Protein AF-F3GPV2-F1 (afdb_monomer_lite)

InterPro domains:
  IPR001126 UmuC domain [PF00817] (1-51)
  IPR001126 UmuC domain [PS50173] (1-61)
  IPR043128 Reverse transcriptase/Diguanylate cyclase domain [G3DSA:3.30.70.270] (1-61)
  IPR043502 DNA/RNA polymerase superfamily [SSF56672] (1-56)

pLDDT: mean 91.18, std 9.16, range [47.78, 97.56]

Structure (mmCIF, N/CA/C/O backbone):
data_AF-F3GPV2-F1
#
_entry.id   AF-F3GPV2-F1
#
loop_
_atom_site.group_PDB
_atom_site.id
_atom_site.type_symbol
_atom_site.label_atom_id
_atom_site.label_alt_id
_atom_site.label_comp_id
_atom_site.label_asym_id
_atom_site.label_entity_id
_atom_site.label_seq_id
_atom_site.pdbx_PDB_ins_code
_atom_site.Cartn_x
_atom_site.Cartn_y
_atom_site.Cartn_z
_atom_site.occupancy
_atom_site.B_iso_or_equiv
_atom_site.auth_seq_id
_atom_site.auth_comp_id
_atom_site.auth_asym_id
_atom_site.auth_atom_id
_atom_site.pdbx_PDB_model_num
ATOM 1 N N . TYR A 1 1 ? -0.987 13.880 1.761 1.00 66.00 1 TYR A N 1
ATOM 2 C CA . TYR A 1 1 ? -1.398 12.934 0.711 1.00 66.00 1 TYR A CA 1
ATOM 3 C C . TYR A 1 1 ? -1.253 13.661 -0.611 1.00 66.00 1 TYR A C 1
ATOM 5 O O . TYR A 1 1 ? -1.705 14.800 -0.688 1.00 66.00 1 TYR A O 1
ATOM 13 N N . SER A 1 2 ? -0.535 13.078 -1.566 1.00 80.81 2 SER A N 1
ATOM 14 C CA . SER A 1 2 ? -0.240 13.641 -2.892 1.00 80.81 2 SER A CA 1
ATOM 15 C C . SER A 1 2 ? -0.956 12.836 -3.974 1.00 80.81 2 SER A C 1
ATOM 17 O O . SER A 1 2 ? -1.601 11.832 -3.683 1.00 80.81 2 SER A O 1
ATOM 19 N N . ILE A 1 3 ? -0.851 13.272 -5.228 1.00 88.81 3 ILE A N 1
ATOM 20 C CA . ILE A 1 3 ? -1.491 12.609 -6.373 1.00 88.81 3 ILE A CA 1
ATOM 21 C C . ILE A 1 3 ? -1.097 11.126 -6.533 1.00 88.81 3 ILE A C 1
ATOM 23 O O . ILE A 1 3 ? -1.856 10.342 -7.091 1.00 88.81 3 ILE A O 1
ATOM 27 N N . ASP A 1 4 ? 0.060 10.731 -6.006 1.00 88.69 4 ASP A N 1
ATOM 28 C CA . ASP A 1 4 ? 0.627 9.382 -6.045 1.00 88.69 4 ASP A CA 1
ATOM 29 C C . ASP A 1 4 ? 0.537 8.624 -4.701 1.00 88.69 4 ASP A C 1
ATOM 31 O O . ASP A 1 4 ? 1.048 7.508 -4.589 1.00 88.69 4 ASP A O 1
ATOM 35 N N . GLU A 1 5 ? -0.112 9.189 -3.672 1.00 92.94 5 GLU A N 1
ATOM 36 C CA . GLU A 1 5 ? -0.176 8.605 -2.325 1.00 92.94 5 GLU A CA 1
ATOM 37 C C . GLU A 1 5 ? -1.599 8.596 -1.747 1.00 92.94 5 GLU A C 1
ATOM 39 O O . GLU A 1 5 ? -2.196 9.644 -1.494 1.00 92.94 5 GLU A O 1
ATOM 44 N N . ALA A 1 6 ? -2.096 7.400 -1.416 1.00 94.00 6 ALA A N 1
ATOM 45 C CA . ALA A 1 6 ? -3.394 7.188 -0.780 1.00 94.00 6 ALA A CA 1
ATOM 46 C C . ALA A 1 6 ? -3.279 6.349 0.504 1.00 94.00 6 ALA A C 1
ATOM 48 O O . ALA A 1 6 ? -2.380 5.521 0.645 1.00 94.00 6 ALA A O 1
ATOM 49 N N . PHE A 1 7 ? -4.221 6.551 1.429 1.00 95.06 7 PHE A N 1
ATOM 50 C CA . PHE A 1 7 ? -4.369 5.758 2.651 1.00 95.06 7 PHE A CA 1
ATOM 51 C C . PHE A 1 7 ? -5.767 5.159 2.696 1.00 95.06 7 PHE A C 1
ATOM 53 O O . PHE A 1 7 ? -6.742 5.853 2.414 1.00 95.06 7 PHE A O 1
ATOM 60 N N . ALA A 1 8 ? -5.848 3.893 3.089 1.00 94.38 8 ALA A N 1
ATOM 61 C CA . ALA A 1 8 ? -7.096 3.179 3.302 1.00 94.38 8 ALA A CA 1
ATOM 62 C C . ALA A 1 8 ? -7.156 2.690 4.750 1.00 94.38 8 ALA A C 1
ATOM 64 O O . ALA A 1 8 ? -6.148 2.234 5.292 1.00 94.38 8 ALA A O 1
ATOM 65 N N . ASP A 1 9 ? -8.329 2.808 5.364 1.00 95.25 9 ASP A N 1
ATOM 66 C CA . ASP A 1 9 ? -8.618 2.156 6.636 1.00 95.25 9 ASP A CA 1
ATOM 67 C C . ASP A 1 9 ? -9.017 0.702 6.362 1.00 95.25 9 ASP A C 1
ATOM 69 O O . ASP A 1 9 ? -9.862 0.438 5.506 1.00 95.25 9 ASP A O 1
ATOM 73 N N . LEU A 1 10 ? -8.370 -0.231 7.057 1.00 94.12 10 LEU A N 1
ATOM 74 C CA . LEU A 1 10 ? -8.599 -1.673 6.937 1.00 94.12 10 LEU A CA 1
ATOM 75 C C . LEU A 1 10 ? -9.256 -2.250 8.203 1.00 94.12 10 LEU A C 1
ATOM 77 O O . LEU A 1 10 ? -9.280 -3.467 8.387 1.00 94.12 10 LEU A O 1
ATOM 81 N N . THR A 1 11 ? -9.761 -1.401 9.103 1.00 93.69 11 THR A N 1
ATOM 82 C CA . THR A 1 11 ? -10.419 -1.826 10.344 1.00 93.69 11 THR A CA 1
ATOM 83 C C . THR A 1 11 ? -11.581 -2.773 10.044 1.00 93.69 11 THR A C 1
ATOM 85 O O . THR A 1 11 ? -12.463 -2.467 9.247 1.00 93.69 11 THR A O 1
ATOM 88 N N . GLY A 1 12 ? -11.578 -3.944 10.687 1.00 92.69 12 GLY A N 1
ATOM 89 C CA . GLY A 1 12 ? -12.611 -4.968 10.499 1.00 92.69 12 GLY A CA 1
ATOM 90 C C . GLY A 1 12 ? -12.492 -5.771 9.200 1.00 92.69 12 GLY A C 1
ATOM 91 O O . GLY A 1 12 ? -13.348 -6.615 8.941 1.00 92.69 12 GLY A O 1
ATOM 92 N N . MET A 1 13 ? -11.450 -5.553 8.391 1.00 91.75 13 MET A N 1
ATOM 93 C CA . MET A 1 13 ? -11.235 -6.340 7.182 1.00 91.75 13 MET A CA 1
ATOM 94 C C . MET A 1 13 ? -10.734 -7.752 7.548 1.00 91.75 13 MET A C 1
ATOM 96 O O . MET A 1 13 ? -9.715 -7.874 8.232 1.00 91.75 13 MET A O 1
ATOM 100 N N . PRO A 1 14 ? -11.425 -8.824 7.122 1.00 89.38 14 PRO A N 1
ATOM 101 C CA . PRO A 1 14 ? -11.014 -10.189 7.429 1.00 89.38 14 PRO A CA 1
ATOM 102 C C . PRO A 1 14 ? -9.841 -10.649 6.546 1.00 89.38 14 PRO A C 1
ATOM 104 O O . PRO A 1 14 ? -9.644 -10.142 5.441 1.00 89.38 14 PRO A O 1
ATOM 107 N N . GLY A 1 15 ? -9.116 -11.674 7.002 1.00 90.94 15 GLY A N 1
ATOM 108 C CA . GLY A 1 15 ? -8.078 -12.360 6.222 1.00 90.94 15 GLY A CA 1
ATOM 109 C C . GLY A 1 15 ? -6.654 -11.831 6.421 1.00 90.94 15 GLY A C 1
ATOM 110 O O . GLY A 1 15 ? -6.390 -11.000 7.290 1.00 90.94 15 GLY A O 1
ATOM 111 N N . ASP A 1 16 ? -5.718 -12.351 5.621 1.00 93.81 16 ASP A N 1
ATOM 112 C CA . ASP A 1 16 ? -4.312 -11.946 5.666 1.00 93.81 16 ASP A CA 1
ATOM 113 C C . ASP A 1 16 ? -4.099 -10.615 4.926 1.00 93.81 16 ASP A C 1
ATOM 115 O O . ASP A 1 16 ? -4.198 -10.513 3.699 1.00 93.81 16 ASP A O 1
ATOM 119 N N . LEU A 1 17 ? -3.753 -9.577 5.688 1.00 93.56 17 LEU A N 1
ATOM 120 C CA . LEU A 1 17 ? -3.446 -8.249 5.158 1.00 93.56 17 LEU A CA 1
ATOM 121 C C . LEU A 1 17 ? -2.224 -8.259 4.225 1.00 93.56 17 LEU A C 1
ATOM 123 O O . LEU A 1 17 ? -2.108 -7.409 3.340 1.00 93.56 17 LEU A O 1
ATOM 127 N N . THR A 1 18 ? -1.327 -9.231 4.372 1.00 93.94 18 THR A N 1
ATOM 128 C CA . THR A 1 18 ? -0.171 -9.420 3.490 1.00 93.94 18 THR A CA 1
ATOM 129 C C . THR A 1 18 ? -0.614 -9.848 2.095 1.00 93.94 18 THR A C 1
ATOM 131 O O . THR A 1 18 ? -0.161 -9.279 1.096 1.00 93.94 18 THR A O 1
ATOM 134 N N . GLU A 1 19 ? -1.524 -10.820 2.006 1.00 95.62 19 GLU A N 1
ATOM 135 C CA . GLU A 1 19 ? -2.126 -11.242 0.739 1.00 95.62 19 GLU A CA 1
ATOM 136 C C . GLU A 1 19 ? -2.935 -10.116 0.105 1.00 95.62 19 GLU A C 1
ATOM 138 O O . GLU A 1 19 ? -2.790 -9.864 -1.096 1.00 95.62 19 GLU A O 1
ATOM 143 N N . LEU A 1 20 ? -3.699 -9.369 0.909 1.00 94.94 20 LEU A N 1
ATOM 144 C CA . LEU A 1 20 ? -4.380 -8.164 0.442 1.00 94.94 20 LEU A CA 1
ATOM 145 C C . LEU A 1 20 ? -3.385 -7.183 -0.187 1.00 94.94 20 LEU A C 1
ATOM 147 O O . LEU A 1 20 ? -3.590 -6.739 -1.317 1.00 94.94 20 LEU A O 1
ATOM 151 N N . GLY A 1 21 ? -2.296 -6.854 0.510 1.00 94.75 21 GLY A N 1
ATOM 152 C CA . GLY A 1 21 ? -1.296 -5.908 0.017 1.00 94.75 21 GLY A CA 1
ATOM 153 C C . GLY A 1 21 ? -0.662 -6.352 -1.305 1.00 94.75 21 GLY A C 1
ATOM 154 O O . GLY A 1 21 ? -0.507 -5.543 -2.226 1.00 94.75 21 GLY A O 1
ATOM 155 N N . ARG A 1 22 ? -0.359 -7.650 -1.446 1.00 95.06 22 ARG A N 1
ATOM 156 C CA . ARG A 1 22 ? 0.138 -8.242 -2.703 1.00 95.06 22 ARG A CA 1
ATOM 157 C C . ARG A 1 22 ? -0.903 -8.164 -3.821 1.00 95.06 22 ARG A C 1
ATOM 159 O O . ARG A 1 22 ? -0.556 -7.800 -4.947 1.00 95.06 22 ARG A O 1
ATOM 166 N N . SER A 1 23 ? -2.165 -8.453 -3.509 1.00 95.94 23 SER A N 1
ATOM 167 C CA . SER A 1 23 ? -3.288 -8.375 -4.449 1.00 95.94 23 SER A CA 1
ATOM 168 C C . SER A 1 23 ? -3.511 -6.945 -4.946 1.00 95.94 23 SER A C 1
ATOM 170 O O . SER A 1 23 ? -3.589 -6.723 -6.155 1.00 95.94 23 SER A O 1
ATOM 172 N N . ILE A 1 24 ? -3.497 -5.953 -4.048 1.00 95.06 24 ILE A N 1
ATOM 173 C CA . ILE A 1 24 ? -3.590 -4.527 -4.396 1.00 95.06 24 ILE A CA 1
ATOM 174 C C . ILE A 1 24 ? -2.453 -4.140 -5.342 1.00 95.06 24 ILE A C 1
ATOM 176 O O . ILE A 1 24 ? -2.714 -3.584 -6.408 1.00 95.06 24 ILE A O 1
ATOM 180 N N . ARG A 1 25 ? -1.202 -4.478 -5.000 1.00 95.06 25 ARG A N 1
ATOM 181 C CA . ARG A 1 25 ? -0.039 -4.188 -5.854 1.00 95.06 25 ARG A CA 1
ATOM 182 C C . ARG A 1 25 ? -0.203 -4.780 -7.254 1.00 95.06 25 ARG A C 1
ATOM 184 O O . ARG A 1 25 ? 0.016 -4.082 -8.242 1.00 95.06 25 ARG A O 1
ATOM 191 N N . SER A 1 26 ? -0.591 -6.053 -7.339 1.00 96.56 26 SER A N 1
ATOM 192 C CA . SER A 1 26 ? -0.806 -6.752 -8.611 1.00 96.56 26 SER A CA 1
ATOM 193 C C . SER A 1 26 ? -1.929 -6.114 -9.430 1.00 96.56 26 SER A C 1
ATOM 195 O O . SER A 1 26 ? -1.762 -5.864 -10.624 1.00 96.56 26 SER A O 1
ATOM 197 N N . LYS A 1 27 ? -3.056 -5.788 -8.789 1.00 97.25 27 LYS A N 1
ATOM 198 C CA . LYS A 1 27 ? -4.224 -5.199 -9.448 1.00 97.25 27 LYS A CA 1
ATOM 199 C C . LYS A 1 27 ? -3.938 -3.798 -9.973 1.00 97.25 27 LYS A C 1
ATOM 201 O O . LYS A 1 27 ? -4.273 -3.519 -11.119 1.00 97.25 27 LYS A O 1
ATOM 206 N N . VAL A 1 28 ? -3.280 -2.947 -9.183 1.00 96.25 28 VAL A N 1
ATOM 207 C CA . VAL A 1 28 ? -2.867 -1.609 -9.633 1.00 96.25 28 VAL A CA 1
ATOM 208 C C . VAL A 1 28 ? -1.942 -1.730 -10.838 1.00 96.25 28 VAL A C 1
ATOM 210 O O . VAL A 1 28 ? -2.241 -1.154 -11.877 1.00 96.25 28 VAL A O 1
ATOM 213 N N . HIS A 1 29 ? -0.904 -2.566 -10.752 1.00 96.81 29 HIS A N 1
ATOM 214 C CA . HIS A 1 29 ? 0.010 -2.785 -11.872 1.00 96.81 29 HIS A CA 1
ATOM 215 C C . HIS A 1 29 ? -0.711 -3.302 -13.127 1.00 96.81 29 HIS A C 1
ATOM 217 O O . HIS A 1 29 ? -0.447 -2.830 -14.227 1.00 96.81 29 HIS A O 1
ATOM 223 N N . ARG A 1 30 ? -1.662 -4.232 -12.987 1.00 97.56 30 ARG A N 1
ATOM 224 C CA . ARG A 1 30 ? -2.455 -4.745 -14.115 1.00 97.56 30 ARG A CA 1
ATOM 225 C C . ARG 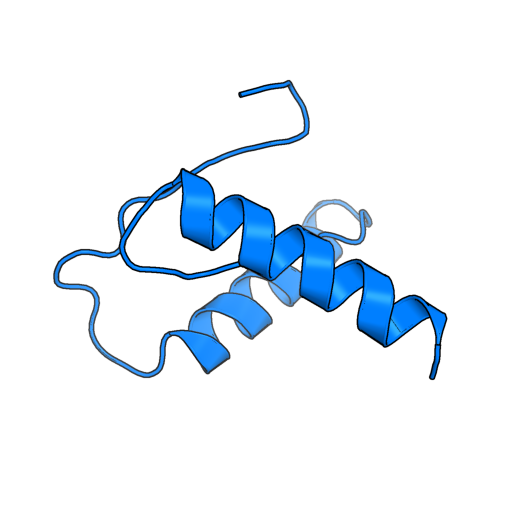A 1 30 ? -3.340 -3.672 -14.752 1.00 97.56 30 ARG A C 1
ATOM 227 O O . ARG A 1 30 ? -3.514 -3.685 -15.965 1.00 97.56 30 ARG A O 1
ATOM 234 N N . CYS A 1 31 ? -3.937 -2.796 -13.949 1.00 97.38 31 CYS A N 1
ATOM 235 C CA . CYS A 1 31 ? -4.878 -1.787 -14.430 1.00 97.38 31 CYS A CA 1
ATOM 236 C C . CYS A 1 31 ? -4.192 -0.541 -14.998 1.00 97.38 31 CYS A C 1
ATOM 238 O O . CYS A 1 31 ? -4.740 0.075 -15.905 1.00 97.38 31 CYS A O 1
ATOM 240 N N . THR 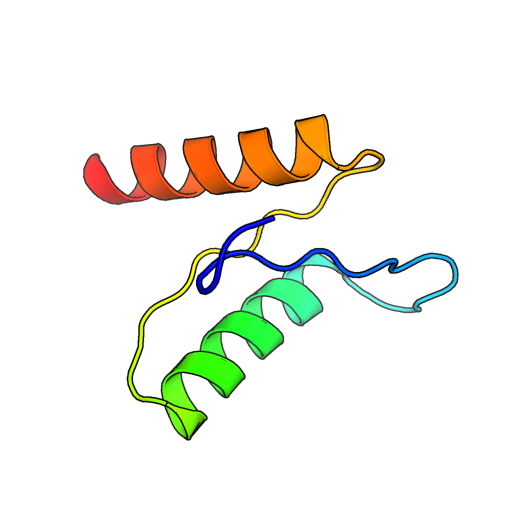A 1 32 ? -3.033 -0.149 -14.463 1.00 96.38 32 THR A N 1
ATOM 241 C CA . THR A 1 32 ? -2.377 1.124 -14.810 1.00 96.38 32 THR A CA 1
ATOM 242 C C . THR A 1 32 ? -1.009 0.955 -15.463 1.00 96.38 32 THR A C 1
ATOM 244 O O . THR A 1 32 ? -0.498 1.909 -16.037 1.00 96.38 32 THR A O 1
ATOM 247 N N . GLY A 1 33 ? -0.386 -0.222 -15.357 1.00 95.94 33 GLY A N 1
ATOM 248 C CA . GLY A 1 33 ? 1.009 -0.444 -15.749 1.00 95.94 33 GLY A CA 1
ATOM 249 C C . GLY A 1 33 ? 2.036 0.179 -14.795 1.00 95.94 33 GLY A C 1
ATOM 250 O O . GLY A 1 33 ? 3.234 0.078 -15.042 1.00 95.94 33 GLY A O 1
ATOM 251 N N . ILE A 1 34 ? 1.601 0.821 -13.704 1.00 94.12 34 ILE A N 1
ATOM 252 C CA . ILE A 1 34 ? 2.488 1.551 -12.793 1.00 94.12 34 ILE A CA 1
ATOM 253 C C . ILE A 1 34 ? 2.844 0.658 -11.594 1.00 94.12 34 ILE A C 1
ATOM 255 O O . ILE A 1 34 ? 1.942 0.195 -10.886 1.00 94.12 34 ILE A O 1
ATOM 259 N N . PRO A 1 35 ? 4.139 0.416 -11.314 1.00 92.88 35 PRO A N 1
ATOM 260 C CA . PRO A 1 35 ? 4.550 -0.298 -10.114 1.00 92.88 35 PRO A CA 1
ATOM 261 C C . PRO A 1 35 ? 4.314 0.566 -8.871 1.00 92.88 35 PRO A C 1
ATOM 263 O O . PRO A 1 35 ? 4.728 1.722 -8.802 1.00 92.88 35 PRO A O 1
ATOM 266 N N . VAL A 1 36 ? 3.675 -0.016 -7.855 1.00 94.12 36 VAL A N 1
ATOM 267 C CA . VAL A 1 36 ? 3.377 0.662 -6.585 1.00 94.12 36 VAL A CA 1
ATOM 268 C C . VAL A 1 36 ? 3.905 -0.122 -5.387 1.00 94.12 36 VAL A C 1
ATOM 270 O O . VAL A 1 36 ? 4.067 -1.341 -5.437 1.00 94.12 36 VAL A O 1
ATOM 273 N N . GLY A 1 37 ? 4.160 0.590 -4.289 1.00 94.38 37 GLY A N 1
ATOM 274 C CA . GLY A 1 37 ? 4.483 -0.006 -2.993 1.00 94.38 37 GLY A CA 1
ATOM 275 C C . GLY A 1 37 ? 3.293 0.089 -2.042 1.00 94.38 37 GLY A C 1
ATOM 276 O O . GLY A 1 37 ? 2.613 1.116 -2.016 1.00 94.38 37 GLY A O 1
ATOM 277 N N . VAL A 1 38 ? 3.059 -0.967 -1.261 1.00 95.75 38 VAL A N 1
ATOM 278 C CA . VAL A 1 38 ? 1.975 -1.051 -0.275 1.00 95.75 38 VAL A CA 1
ATOM 279 C C . VAL A 1 38 ? 2.590 -1.255 1.108 1.00 95.75 38 VAL A C 1
ATOM 281 O O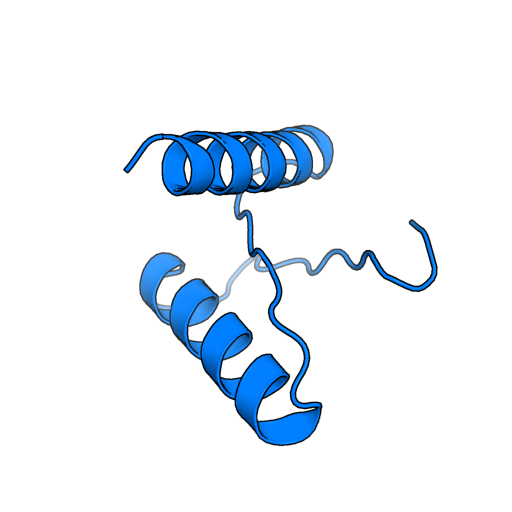 . VAL A 1 38 ? 3.327 -2.216 1.316 1.00 95.75 38 VAL A O 1
ATOM 284 N N . GLY A 1 39 ? 2.296 -0.348 2.040 1.00 96.06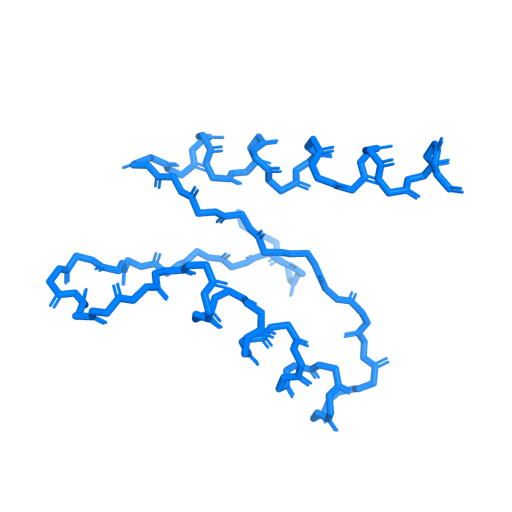 39 GLY A N 1
ATOM 285 C CA . GLY A 1 39 ? 2.660 -0.471 3.452 1.00 96.06 39 GLY A CA 1
ATOM 286 C C . GLY A 1 39 ? 1.403 -0.533 4.310 1.00 96.06 39 GLY A C 1
ATOM 287 O O . GLY A 1 39 ? 0.498 0.278 4.128 1.00 96.06 39 GLY A O 1
ATOM 288 N N . ILE A 1 40 ? 1.347 -1.493 5.231 1.00 95.69 40 ILE A N 1
ATOM 289 C CA . ILE A 1 40 ? 0.215 -1.702 6.138 1.00 95.69 40 ILE A CA 1
ATOM 290 C C . ILE A 1 40 ? 0.750 -1.632 7.563 1.00 95.69 40 ILE A C 1
ATOM 292 O O . ILE A 1 40 ? 1.708 -2.324 7.900 1.00 95.69 40 ILE A O 1
ATOM 296 N N . ALA A 1 41 ? 0.158 -0.768 8.385 1.00 95.69 41 ALA A N 1
ATOM 297 C CA . ALA A 1 41 ? 0.510 -0.627 9.793 1.00 95.69 41 ALA A CA 1
ATOM 298 C C . ALA A 1 41 ? -0.643 0.030 10.580 1.00 95.69 41 ALA A C 1
ATOM 300 O O . ALA A 1 41 ? -1.516 0.640 9.960 1.00 95.69 41 ALA A O 1
ATOM 301 N N . PRO A 1 42 ? -0.623 -0.012 11.928 1.00 95.44 42 PRO A N 1
ATOM 302 C CA . PRO A 1 42 ? -1.707 0.521 12.763 1.00 95.44 42 PRO A CA 1
ATOM 303 C C . PRO A 1 42 ? -1.949 2.032 12.645 1.00 95.44 42 PRO A C 1
ATOM 305 O O . PRO A 1 42 ? -3.013 2.517 13.014 1.00 95.44 42 PRO A O 1
ATOM 308 N N . THR A 1 43 ? -0.968 2.802 12.161 1.00 95.69 43 THR A N 1
ATOM 309 C CA . THR A 1 43 ? -1.104 4.252 11.966 1.00 95.69 43 THR A CA 1
ATOM 310 C C . THR A 1 43 ? -0.606 4.668 10.590 1.00 95.69 43 THR A C 1
ATOM 312 O O . THR A 1 43 ? 0.247 4.011 9.991 1.00 95.69 43 THR A O 1
ATOM 315 N N . LYS A 1 44 ? -1.091 5.814 10.101 1.00 94.94 44 LYS A N 1
ATOM 316 C CA . LYS A 1 44 ? -0.695 6.359 8.793 1.00 94.94 44 LYS A CA 1
ATOM 317 C C . LYS A 1 44 ? 0.815 6.603 8.704 1.00 94.94 44 LYS A C 1
ATOM 319 O O . LYS A 1 44 ? 1.446 6.249 7.713 1.00 94.94 44 LYS A O 1
ATOM 324 N N . THR A 1 45 ? 1.419 7.144 9.759 1.00 95.81 45 THR A N 1
ATOM 325 C CA . THR A 1 45 ? 2.868 7.383 9.803 1.00 95.81 45 THR A CA 1
ATOM 326 C C . THR A 1 45 ? 3.653 6.076 9.712 1.00 95.81 45 THR A C 1
ATOM 328 O O . THR A 1 45 ? 4.583 5.975 8.912 1.00 95.81 45 THR A O 1
ATOM 331 N N . LEU A 1 46 ? 3.247 5.049 10.466 1.00 96.38 46 LEU A N 1
ATOM 332 C CA . LEU A 1 46 ? 3.890 3.735 10.414 1.00 96.38 46 LEU A CA 1
ATOM 333 C C . LEU A 1 46 ? 3.679 3.044 9.064 1.00 96.38 46 LEU A C 1
ATOM 335 O O . LEU A 1 46 ? 4.603 2.417 8.559 1.00 96.38 46 LEU A O 1
ATOM 339 N N . ALA A 1 47 ? 2.508 3.193 8.443 1.00 96.50 47 ALA A N 1
ATOM 340 C CA . ALA A 1 47 ? 2.218 2.599 7.140 1.00 96.50 47 ALA A CA 1
ATOM 341 C C . ALA A 1 47 ? 3.087 3.233 6.042 1.00 96.50 47 ALA A C 1
ATOM 343 O O . ALA A 1 47 ? 3.650 2.532 5.197 1.00 96.50 47 ALA A O 1
ATOM 344 N N . LYS A 1 48 ? 3.279 4.556 6.107 1.00 94.19 48 LYS A N 1
ATOM 345 C CA . LYS A 1 48 ? 4.196 5.286 5.225 1.00 94.19 48 LYS A CA 1
ATOM 346 C C . LYS A 1 48 ? 5.644 4.842 5.419 1.00 94.19 48 LYS A C 1
ATOM 348 O O . LYS A 1 48 ? 6.341 4.595 4.435 1.00 94.19 48 LYS A O 1
ATOM 353 N N . LEU A 1 49 ? 6.077 4.690 6.673 1.00 95.25 49 LEU A N 1
ATOM 354 C CA . LEU A 1 49 ? 7.409 4.186 7.005 1.00 95.25 49 LEU A CA 1
ATOM 355 C C . LEU A 1 49 ? 7.612 2.753 6.494 1.00 95.25 49 LEU A C 1
ATOM 357 O O . LEU A 1 49 ? 8.624 2.478 5.859 1.00 95.25 49 LEU A O 1
ATOM 361 N N . ALA A 1 50 ? 6.639 1.863 6.698 1.00 93.88 50 ALA A N 1
ATOM 362 C CA . ALA A 1 50 ? 6.688 0.487 6.212 1.00 93.88 50 ALA A CA 1
ATOM 363 C C . ALA A 1 50 ? 6.852 0.433 4.685 1.00 93.88 50 ALA A C 1
ATOM 365 O O . ALA A 1 50 ? 7.718 -0.283 4.183 1.00 93.88 50 ALA A O 1
ATOM 366 N N . ASN A 1 51 ? 6.086 1.243 3.944 1.00 93.62 51 ASN A N 1
ATOM 367 C CA . ASN A 1 51 ? 6.216 1.340 2.489 1.00 93.62 51 ASN A CA 1
ATOM 368 C C . ASN A 1 51 ? 7.599 1.866 2.067 1.00 93.62 51 ASN A C 1
ATOM 370 O O . ASN A 1 51 ? 8.221 1.343 1.142 1.00 93.62 51 ASN A O 1
ATOM 374 N N . HIS A 1 52 ? 8.106 2.889 2.760 1.00 92.00 52 HIS A N 1
ATOM 375 C CA . HIS A 1 52 ? 9.431 3.445 2.497 1.00 92.00 52 HIS A CA 1
ATOM 376 C C . HIS A 1 52 ? 10.544 2.407 2.719 1.00 92.00 52 HIS A C 1
ATOM 378 O O . HIS A 1 52 ? 11.393 2.218 1.846 1.00 92.00 52 HIS A O 1
ATOM 384 N N . THR A 1 53 ? 10.513 1.684 3.841 1.00 91.69 53 THR A N 1
ATOM 385 C CA . THR A 1 53 ? 11.478 0.619 4.153 1.00 91.69 53 THR A CA 1
ATOM 386 C C . THR A 1 53 ? 11.403 -0.520 3.141 1.00 91.69 53 THR A C 1
ATOM 388 O O . THR A 1 53 ? 12.440 -0.962 2.651 1.00 91.69 53 THR A O 1
ATOM 391 N N . ALA A 1 54 ? 10.199 -0.955 2.757 1.00 88.81 54 ALA A N 1
ATOM 392 C CA . ALA A 1 54 ? 10.018 -2.022 1.773 1.00 88.81 54 ALA A CA 1
ATOM 393 C C . ALA A 1 54 ? 10.651 -1.679 0.414 1.00 88.81 54 ALA A C 1
ATOM 395 O O . ALA A 1 54 ? 11.322 -2.522 -0.182 1.00 88.81 54 ALA A O 1
ATOM 396 N N . LYS A 1 55 ? 10.499 -0.434 -0.054 1.00 86.69 55 LYS A N 1
ATOM 397 C CA . LYS A 1 55 ? 11.147 0.044 -1.288 1.00 86.69 55 LYS A CA 1
ATOM 398 C C . LYS A 1 55 ? 12.672 0.072 -1.165 1.00 86.69 55 LYS A C 1
ATOM 400 O O . LYS A 1 55 ? 13.363 -0.309 -2.103 1.00 86.69 55 LYS A O 1
ATOM 405 N N . ARG A 1 56 ? 13.205 0.488 -0.009 1.00 85.56 56 ARG A N 1
ATOM 406 C CA . ARG A 1 56 ? 14.657 0.496 0.233 1.00 85.56 56 ARG A CA 1
ATOM 407 C C . ARG A 1 56 ? 15.249 -0.910 0.236 1.00 85.56 56 ARG A C 1
ATOM 409 O O . ARG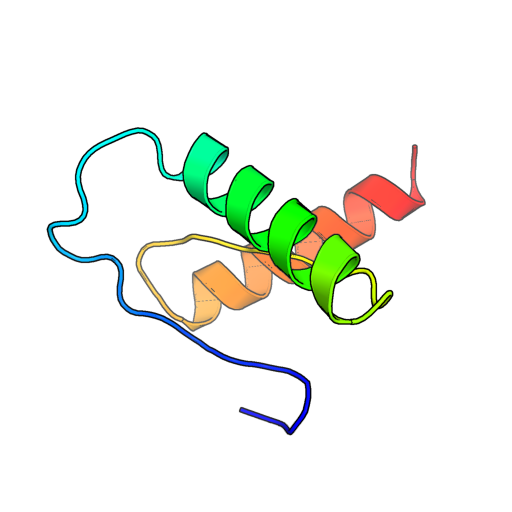 A 1 56 ? 16.296 -1.100 -0.367 1.00 85.56 56 ARG A O 1
ATOM 416 N N . LEU A 1 57 ? 14.585 -1.878 0.867 1.00 81.69 57 LEU A N 1
ATOM 417 C CA . LEU A 1 57 ? 15.048 -3.270 0.901 1.00 81.69 57 LEU A CA 1
ATOM 418 C C . LEU A 1 57 ? 15.056 -3.908 -0.495 1.00 81.69 57 LEU A C 1
ATOM 420 O O . LEU A 1 57 ? 16.021 -4.576 -0.841 1.00 81.69 57 LEU A O 1
ATOM 424 N N . GLN A 1 58 ? 14.041 -3.631 -1.322 1.00 75.25 58 GLN A N 1
ATOM 425 C CA . GLN A 1 58 ? 14.004 -4.092 -2.718 1.00 75.25 58 GLN A CA 1
ATOM 426 C C . GLN A 1 58 ? 15.137 -3.521 -3.577 1.00 75.25 58 GLN A C 1
ATOM 428 O O . GLN A 1 58 ? 15.540 -4.162 -4.532 1.00 75.25 58 GLN A O 1
ATOM 433 N N . ALA A 1 59 ? 15.659 -2.335 -3.254 1.00 71.69 59 ALA A N 1
ATOM 434 C CA . ALA A 1 59 ? 16.779 -1.748 -3.990 1.00 71.69 59 ALA A CA 1
ATOM 435 C C . ALA A 1 59 ? 18.147 -2.378 -3.646 1.00 71.69 59 ALA A C 1
ATOM 437 O O . ALA A 1 59 ? 19.130 -2.070 -4.311 1.00 71.69 59 ALA A O 1
ATOM 438 N N . HIS A 1 60 ? 18.225 -3.206 -2.597 1.00 60.31 60 HIS A N 1
ATOM 439 C CA . HIS A 1 60 ? 19.461 -3.845 -2.119 1.00 60.31 60 HIS A CA 1
ATOM 440 C C . HIS A 1 60 ? 19.472 -5.372 -2.334 1.00 60.31 60 HIS A C 1
ATOM 442 O O . HIS A 1 60 ? 20.339 -6.051 -1.789 1.00 60.31 60 HIS A O 1
ATOM 448 N N . THR A 1 61 ? 18.499 -5.919 -3.067 1.00 47.78 61 THR A N 1
ATOM 449 C CA . THR A 1 61 ? 18.402 -7.340 -3.452 1.00 47.78 61 THR A CA 1
ATOM 450 C C . THR A 1 61 ? 18.393 -7.436 -4.966 1.00 47.78 61 THR A C 1
ATOM 452 O O . THR A 1 61 ? 19.125 -8.296 -5.496 1.00 47.78 61 THR A O 1
#

Organism: NCBI:txid629263

Sequence (61 aa):
YSIDEAFADLTGMPGDLTELGRSIRSKVHRCTGIPVGVGIAPTKTLAKLANHTAKRLQAHT

Radius of gyration: 11.94 Å; chains: 1; bounding box: 32×26×28 Å

Secondary structure (DSSP, 8-state):
--TT------TT--S-HHHHHHHHHHHHHHHHS--------SSHHHHHHHHHHHHHHHTT-

Foldseek 3Di:
DDPQDDDDDCPPPDDDVVVVQVV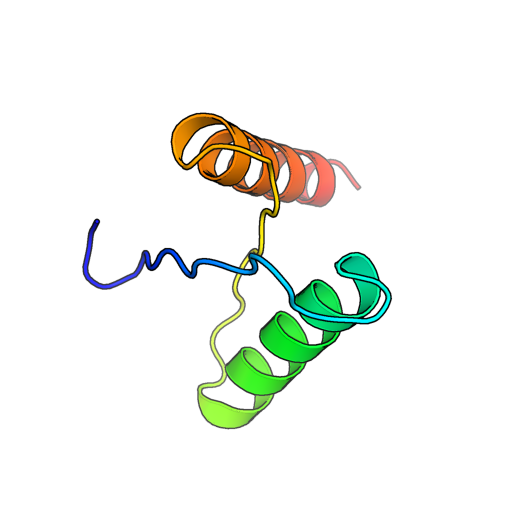VQVVCCVVPVDGAFFADDPDPVNSVVRRVVVVVVVVVD